Protein AF-A0A1V5LTU5-F1 (afdb_monomer_lite)

Foldseek 3Di:
DDDDDDAAEAEDEQDPVCNVVRLVVVLVCVVVDPHQEYEYEYQDDPRHPFQDFLVRLVSCVVSLVVSCVSCVVVNHHYHYDDPDNQGDACPVNACCVVQPQFAADADPVRDGGRRGTDPPRPSSVVRVVSND

Secondary structure (DSSP, 8-state):
-PPP----EEEEE--GGGHHHHHHHHHHHHHHS--SEEEEESS-GGG--SSPPHHHHHHHHHHHHHHHHHHHHTT-EEEEE---TT-S--TT---TTTSTTPPEEE-TTSPEEEEEE-TT-HHHHHHHHT--

pLDDT: mean 91.54, std 7.03, range [58.72, 98.38]

Structure (mmCIF, N/CA/C/O backbone):
data_AF-A0A1V5LTU5-F1
#
_entry.id   AF-A0A1V5LTU5-F1
#
loop_
_atom_site.group_PDB
_atom_site.id
_atom_site.type_symbol
_atom_site.label_atom_id
_atom_site.label_alt_id
_atom_site.label_comp_id
_atom_site.label_asym_id
_atom_site.label_entity_id
_atom_site.label_seq_id
_atom_site.pdbx_PDB_ins_code
_atom_site.Cartn_x
_atom_site.Cartn_y
_atom_site.Cartn_z
_atom_site.occupancy
_atom_site.B_iso_or_equiv
_atom_site.auth_seq_id
_atom_site.auth_comp_id
_atom_site.auth_asym_id
_atom_site.auth_atom_id
_atom_site.pdbx_PDB_model_num
ATOM 1 N N . MET A 1 1 ? -9.816 -20.407 30.662 1.00 58.72 1 MET A N 1
ATOM 2 C CA . MET A 1 1 ? -9.539 -20.439 29.210 1.00 58.72 1 MET A CA 1
ATOM 3 C C . MET A 1 1 ? -10.485 -19.450 28.555 1.00 58.72 1 MET A C 1
ATOM 5 O O . MET A 1 1 ? -11.669 -19.518 28.849 1.00 58.72 1 MET A O 1
ATOM 9 N N . SER A 1 2 ? -9.971 -18.489 27.785 1.00 75.94 2 SER A N 1
ATOM 10 C CA . SER A 1 2 ? -10.814 -17.536 27.051 1.00 75.94 2 SER A CA 1
ATOM 11 C C . SER A 1 2 ? -11.566 -18.274 25.942 1.00 75.94 2 SER A C 1
ATOM 13 O O . SER A 1 2 ? -10.965 -19.093 25.244 1.00 75.94 2 SER A O 1
ATOM 15 N N . THR A 1 3 ? -12.864 -18.018 25.799 1.00 76.94 3 THR A N 1
ATOM 16 C CA . THR A 1 3 ? -13.670 -18.550 24.695 1.00 76.94 3 THR A CA 1
ATOM 17 C C . THR A 1 3 ? -13.124 -18.001 23.372 1.00 76.94 3 THR A C 1
ATOM 19 O O . THR A 1 3 ? -12.911 -16.789 23.282 1.00 76.94 3 THR A O 1
ATOM 22 N N . PRO A 1 4 ? -12.901 -18.833 22.337 1.00 80.00 4 PRO A N 1
ATOM 23 C CA . PRO A 1 4 ? -12.491 -18.339 21.028 1.00 80.00 4 PRO A CA 1
ATOM 24 C C . PRO A 1 4 ? -13.507 -17.315 20.517 1.00 80.00 4 PRO A C 1
ATOM 26 O O . PRO A 1 4 ? -14.701 -17.611 20.438 1.00 80.00 4 PRO A O 1
ATOM 29 N N . ARG A 1 5 ? -13.041 -16.111 20.181 1.00 92.00 5 ARG A N 1
ATOM 30 C CA . ARG A 1 5 ? -13.861 -15.065 19.565 1.00 92.00 5 ARG A CA 1
ATOM 31 C C . ARG A 1 5 ? -13.348 -14.794 18.158 1.00 92.00 5 ARG A C 1
ATOM 33 O O . ARG A 1 5 ? -12.140 -14.803 17.937 1.00 92.00 5 ARG A O 1
ATOM 40 N N . ALA A 1 6 ? -14.263 -14.552 17.222 1.00 93.75 6 ALA A N 1
ATOM 41 C CA . ALA A 1 6 ? -13.900 -14.050 15.904 1.00 93.75 6 ALA A CA 1
ATOM 42 C C . ALA A 1 6 ? -13.193 -12.688 16.027 1.00 93.75 6 ALA A C 1
ATOM 44 O O . ALA A 1 6 ? -13.543 -11.885 16.897 1.00 93.75 6 ALA A O 1
ATOM 45 N N . HIS A 1 7 ? -12.209 -12.466 15.154 1.00 95.69 7 HIS A N 1
ATOM 46 C CA . HIS A 1 7 ? -11.523 -11.188 14.972 1.00 95.69 7 HIS A CA 1
ATOM 47 C C . HIS A 1 7 ? -12.036 -10.542 13.686 1.00 95.69 7 HIS A C 1
ATOM 49 O O . HIS A 1 7 ? -11.838 -11.082 12.594 1.00 95.69 7 HIS A O 1
ATOM 55 N N . TYR A 1 8 ? -12.748 -9.428 13.812 1.00 96.94 8 TYR A N 1
ATOM 56 C CA . TYR A 1 8 ? -13.404 -8.758 12.694 1.00 96.94 8 TYR A CA 1
ATOM 57 C C . TYR A 1 8 ? -12.492 -7.684 12.097 1.00 96.94 8 TYR A C 1
ATOM 59 O O . TYR A 1 8 ? -12.393 -6.574 12.621 1.00 96.94 8 TYR A O 1
ATOM 67 N N . ALA A 1 9 ? -11.850 -8.015 10.974 1.00 97.69 9 ALA A N 1
ATOM 68 C CA . ALA A 1 9 ? -10.976 -7.106 10.238 1.00 97.69 9 ALA A CA 1
ATOM 69 C C . ALA A 1 9 ? -11.702 -6.440 9.053 1.00 97.69 9 ALA A C 1
ATOM 71 O O . ALA A 1 9 ? -12.163 -7.112 8.124 1.00 97.69 9 ALA A O 1
ATOM 72 N N . LEU A 1 10 ? -11.759 -5.107 9.049 1.00 97.06 10 LEU A N 1
ATOM 73 C CA . LEU A 1 10 ? -12.333 -4.294 7.977 1.00 97.06 10 LEU A CA 1
ATOM 74 C C . LEU A 1 10 ? -11.239 -3.806 7.018 1.00 97.06 10 LEU A C 1
ATOM 76 O O . LEU A 1 10 ? -10.313 -3.108 7.418 1.00 97.06 10 LEU A O 1
ATOM 80 N N . ARG A 1 11 ? -11.367 -4.097 5.719 1.00 94.88 11 ARG A N 1
ATOM 81 C CA . ARG A 1 11 ? -10.485 -3.532 4.681 1.00 94.88 11 ARG A CA 1
ATOM 82 C C . ARG A 1 11 ? -11.102 -2.258 4.111 1.00 94.88 11 ARG A C 1
ATOM 84 O O . ARG A 1 11 ? -12.151 -2.328 3.474 1.00 94.88 11 ARG A O 1
ATOM 91 N N . ARG A 1 12 ? -10.430 -1.113 4.255 1.00 92.88 12 ARG A N 1
ATOM 92 C CA . ARG A 1 12 ? -10.931 0.189 3.772 1.00 92.88 12 ARG A CA 1
ATOM 93 C C . ARG A 1 12 ? -9.857 0.949 3.002 1.00 92.88 12 ARG A C 1
ATOM 95 O O . ARG A 1 12 ? -8.695 0.955 3.384 1.00 92.88 12 ARG A O 1
ATOM 102 N N . THR A 1 13 ? -10.256 1.602 1.918 1.00 90.75 13 THR A N 1
ATOM 103 C CA . THR A 1 13 ? -9.412 2.567 1.202 1.00 90.75 13 THR A CA 1
ATOM 104 C C . THR A 1 13 ? -9.779 3.967 1.677 1.00 90.75 13 THR A C 1
ATOM 106 O O . THR A 1 13 ? -10.964 4.298 1.709 1.00 90.75 13 THR A O 1
ATOM 109 N N . LEU A 1 14 ? -8.784 4.777 2.042 1.00 90.25 14 LEU A N 1
ATOM 110 C CA . LEU A 1 14 ? -8.970 6.206 2.302 1.00 90.25 14 LEU A CA 1
ATOM 111 C C . LEU A 1 14 ? -8.348 6.976 1.146 1.00 90.25 14 LEU A C 1
ATOM 113 O O . LEU A 1 14 ? -7.151 6.864 0.904 1.00 90.25 14 LEU A O 1
ATOM 117 N N . VAL A 1 15 ? -9.167 7.718 0.409 1.00 88.31 15 VAL A N 1
ATOM 118 C CA . VAL A 1 15 ? -8.706 8.526 -0.722 1.00 88.31 15 VAL A CA 1
ATOM 119 C C . VAL A 1 15 ? -8.225 9.887 -0.231 1.00 88.31 15 VAL A C 1
ATOM 121 O O . VAL A 1 15 ? -8.871 10.507 0.611 1.00 88.31 15 VAL A O 1
ATOM 124 N N . SER A 1 16 ? -7.101 10.373 -0.755 1.00 88.75 16 SER A N 1
ATOM 125 C CA . SER A 1 16 ? -6.465 11.600 -0.254 1.00 88.75 16 SER A CA 1
ATOM 126 C C . SER A 1 16 ? -7.307 12.868 -0.461 1.00 88.75 16 SER A C 1
ATOM 128 O O . SER A 1 16 ? -7.318 13.740 0.400 1.00 88.75 16 SER A O 1
ATOM 130 N N . TRP A 1 17 ? -8.063 12.970 -1.559 1.00 90.12 17 TRP A N 1
ATOM 131 C CA . TRP A 1 17 ? -8.856 14.167 -1.898 1.00 90.12 17 TRP A CA 1
ATOM 132 C C . TRP A 1 17 ? -10.156 14.329 -1.094 1.00 90.12 17 TRP A C 1
ATOM 134 O O . TRP A 1 17 ? -10.785 15.382 -1.151 1.00 90.12 17 TRP A O 1
ATOM 144 N N . LYS A 1 18 ? -10.581 13.287 -0.374 1.00 92.62 18 LYS A N 1
ATOM 145 C CA . LYS A 1 18 ? -11.762 13.272 0.512 1.00 92.62 18 LYS A CA 1
ATOM 146 C C . LYS A 1 18 ? -11.414 12.635 1.858 1.00 92.62 18 LYS A C 1
ATOM 148 O O . LYS A 1 18 ? -12.239 11.960 2.468 1.00 92.62 18 LYS A O 1
ATOM 153 N N . PHE A 1 19 ? -10.164 12.796 2.288 1.00 93.94 19 PHE A N 1
ATOM 154 C CA . PHE A 1 19 ? -9.627 12.050 3.417 1.00 93.94 19 PHE A CA 1
ATOM 155 C C . PHE A 1 19 ? -10.430 12.272 4.702 1.00 93.94 19 PHE A C 1
ATOM 157 O O . PHE A 1 19 ? -10.821 11.293 5.329 1.00 93.94 19 PHE A O 1
ATOM 164 N N . ASP A 1 20 ? -10.727 13.526 5.053 1.00 96.44 20 ASP A N 1
ATOM 165 C CA . ASP A 1 20 ? -11.434 13.847 6.299 1.00 96.44 20 ASP A CA 1
ATOM 166 C C . ASP A 1 20 ? -12.849 13.252 6.329 1.00 96.44 20 ASP A C 1
ATOM 168 O O . ASP A 1 20 ? -13.221 12.597 7.300 1.00 96.44 20 ASP A O 1
ATOM 172 N N . GLU A 1 21 ? -13.602 13.388 5.232 1.00 97.06 21 GLU A N 1
ATOM 173 C CA . GLU A 1 21 ? -14.942 12.802 5.073 1.00 97.06 21 GLU A CA 1
ATOM 174 C C . GLU A 1 21 ? -14.890 11.267 5.182 1.00 97.06 21 GLU A C 1
ATOM 176 O O . GLU A 1 21 ? -15.671 10.654 5.913 1.00 97.06 21 GLU A O 1
ATOM 181 N N . ALA A 1 22 ? -13.930 10.638 4.496 1.00 95.12 22 ALA A N 1
ATOM 182 C CA . ALA A 1 22 ? -13.767 9.187 4.496 1.00 95.12 22 ALA A CA 1
ATOM 183 C C . ALA A 1 22 ? -13.303 8.643 5.858 1.00 95.12 22 ALA A C 1
ATOM 185 O O . ALA A 1 22 ? -13.705 7.543 6.248 1.00 95.12 22 ALA A O 1
ATOM 186 N N . LEU A 1 23 ? -12.458 9.390 6.574 1.00 97.31 23 LEU A N 1
ATOM 187 C CA . LEU A 1 23 ? -12.016 9.046 7.919 1.00 97.31 23 LEU A CA 1
ATOM 188 C C . LEU A 1 23 ? -13.173 9.188 8.910 1.00 97.31 23 LEU A C 1
ATOM 190 O O . LEU A 1 23 ? -13.400 8.276 9.698 1.00 97.31 23 LEU A O 1
ATOM 194 N N . GLU A 1 24 ? -13.940 10.277 8.856 1.00 98.06 24 GLU A N 1
ATOM 195 C CA . GLU A 1 24 ? -15.102 10.466 9.727 1.00 98.06 24 GLU A CA 1
ATOM 196 C C . GLU A 1 24 ? -16.139 9.348 9.539 1.00 98.06 24 GLU A C 1
ATOM 198 O O . GLU A 1 24 ? -16.625 8.779 10.522 1.00 98.06 24 GLU A O 1
ATOM 203 N N . GLU A 1 25 ? -16.438 8.986 8.287 1.00 97.62 25 GLU A N 1
ATOM 204 C CA . GLU A 1 25 ? -17.314 7.860 7.947 1.00 97.62 25 GLU A CA 1
ATOM 205 C C . GLU A 1 25 ? -16.798 6.544 8.540 1.00 97.62 25 GLU A C 1
ATOM 207 O O . GLU A 1 25 ? -17.561 5.816 9.178 1.00 97.62 25 GLU A O 1
ATOM 212 N N . LEU A 1 26 ? -15.502 6.259 8.378 1.00 97.56 26 LEU A N 1
ATOM 213 C CA . LEU A 1 26 ? -14.866 5.063 8.928 1.00 97.56 26 LEU A CA 1
ATOM 214 C C . LEU A 1 26 ? -14.966 5.027 10.458 1.00 97.56 26 LEU A C 1
ATOM 216 O O . LEU A 1 26 ? -15.369 4.013 11.022 1.00 97.56 26 LEU A O 1
ATOM 220 N N . LEU A 1 27 ? -14.633 6.124 11.139 1.00 97.94 27 LEU A N 1
ATOM 221 C CA . LEU A 1 27 ? -14.685 6.186 12.600 1.00 97.94 27 LEU A CA 1
ATOM 222 C C . LEU A 1 27 ? -16.123 6.046 13.112 1.00 97.94 27 LEU A C 1
ATOM 224 O O . LEU A 1 27 ? -16.344 5.407 14.138 1.00 97.94 27 LEU A O 1
ATOM 228 N N . ARG A 1 28 ? -17.111 6.612 12.407 1.00 98.19 28 ARG A N 1
ATOM 229 C CA . ARG A 1 28 ? -18.533 6.401 12.717 1.00 98.19 28 ARG A CA 1
ATOM 230 C C . ARG A 1 28 ? -18.910 4.928 12.581 1.00 98.19 28 ARG A C 1
ATOM 232 O O . ARG A 1 28 ? -19.459 4.370 13.525 1.00 98.19 28 ARG A O 1
ATOM 239 N N . PHE A 1 29 ? -18.532 4.286 11.478 1.00 98.12 29 PHE A N 1
ATOM 240 C CA . PHE A 1 29 ? -18.783 2.861 11.270 1.00 98.12 29 PHE A CA 1
ATOM 241 C C . PHE A 1 29 ? -18.156 1.996 12.373 1.00 98.12 29 PHE A C 1
ATOM 243 O O . PHE A 1 29 ? -18.827 1.133 12.930 1.00 98.12 29 PHE A O 1
ATOM 250 N N . CYS A 1 30 ? -16.905 2.265 12.759 1.00 97.69 30 CYS A N 1
ATOM 251 C CA . CYS A 1 30 ? -16.233 1.536 13.839 1.00 97.69 30 CYS A CA 1
ATOM 252 C C . CYS A 1 30 ? -16.872 1.751 15.225 1.00 97.69 30 CYS A C 1
ATOM 254 O O . CYS A 1 30 ? -16.667 0.924 16.106 1.00 97.69 30 CYS A O 1
ATOM 256 N N . ARG A 1 31 ? -17.625 2.840 15.450 1.00 96.06 31 ARG A N 1
ATOM 257 C CA . ARG A 1 31 ? -18.398 3.037 16.695 1.00 96.06 31 ARG A CA 1
ATOM 258 C C . ARG A 1 31 ? -19.695 2.234 16.710 1.00 96.06 31 ARG A C 1
ATOM 260 O O . ARG A 1 31 ? -20.142 1.821 17.775 1.00 96.06 31 ARG A O 1
ATOM 267 N N . GLU A 1 32 ? -20.319 2.074 15.550 1.00 97.06 32 GLU A N 1
ATOM 268 C CA . GLU A 1 32 ? -21.637 1.447 15.404 1.00 97.06 32 GLU A CA 1
ATOM 269 C C . GLU A 1 32 ? -21.546 -0.073 15.198 1.00 97.06 32 GLU A C 1
ATOM 271 O O . GLU A 1 32 ? -22.460 -0.808 15.574 1.00 97.06 32 GLU A O 1
ATOM 276 N N . ALA A 1 33 ? -20.443 -0.552 14.621 1.00 95.25 33 ALA A N 1
ATOM 277 C CA . ALA A 1 33 ? -20.197 -1.957 14.320 1.00 95.25 33 ALA A CA 1
ATOM 278 C C . ALA A 1 33 ? -19.118 -2.568 15.229 1.00 95.25 33 ALA A C 1
ATOM 280 O O . ALA A 1 33 ? -18.268 -1.879 15.784 1.00 95.25 33 ALA A O 1
ATOM 281 N N . THR A 1 34 ? -19.110 -3.899 15.347 1.00 93.44 34 THR A N 1
ATOM 282 C CA . THR A 1 34 ? -17.994 -4.622 15.980 1.00 93.44 34 THR A CA 1
ATOM 283 C C . THR A 1 34 ? -16.849 -4.764 14.976 1.00 93.44 34 THR A C 1
ATOM 285 O O . THR A 1 34 ? -16.907 -5.619 14.094 1.00 93.44 34 THR A O 1
ATOM 288 N N . VAL A 1 35 ? -15.828 -3.914 15.103 1.00 97.75 35 VAL A N 1
ATOM 289 C CA . VAL A 1 35 ? -14.600 -3.943 14.295 1.00 97.75 35 VAL A CA 1
ATOM 290 C C . VAL A 1 35 ? -13.404 -4.005 15.232 1.00 97.75 35 VAL A C 1
ATOM 292 O O . VAL A 1 35 ? -13.248 -3.141 16.089 1.00 97.75 35 VAL A O 1
ATOM 295 N N . ASP A 1 36 ? -12.560 -5.013 15.047 1.00 97.81 36 ASP A N 1
ATOM 296 C CA . ASP A 1 36 ? -11.377 -5.229 15.884 1.00 97.81 36 ASP A CA 1
ATOM 297 C C . ASP A 1 36 ? -10.122 -4.645 15.253 1.00 97.81 36 ASP A C 1
ATOM 299 O O . ASP A 1 36 ? -9.215 -4.204 15.951 1.00 97.81 36 ASP A O 1
ATOM 303 N N . GLU A 1 37 ? -10.081 -4.621 13.924 1.00 98.38 37 GLU A N 1
ATOM 304 C CA . GLU A 1 37 ? -8.945 -4.145 13.154 1.00 98.38 37 GLU A CA 1
ATOM 305 C C . GLU A 1 37 ? -9.415 -3.478 11.869 1.00 98.38 37 GLU A C 1
ATOM 307 O O . GLU A 1 37 ? -10.316 -3.964 11.181 1.00 98.38 37 GLU A O 1
ATOM 312 N N . VAL A 1 38 ? -8.751 -2.392 11.496 1.00 98.12 38 VAL A N 1
ATOM 313 C CA . VAL A 1 38 ? -8.888 -1.789 10.176 1.00 98.12 38 VAL A CA 1
ATOM 314 C C . VAL A 1 38 ? -7.584 -1.951 9.405 1.00 98.12 38 VAL A C 1
ATOM 316 O O . VAL A 1 38 ? -6.528 -1.463 9.805 1.00 98.12 38 VAL A O 1
ATOM 319 N N . ILE A 1 39 ? -7.681 -2.600 8.246 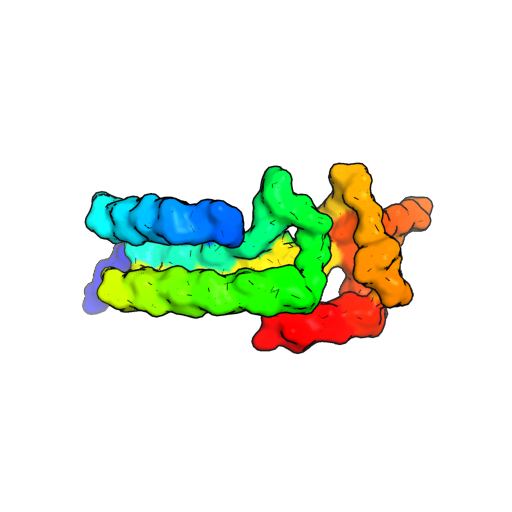1.00 96.81 39 ILE A N 1
ATOM 320 C CA . ILE A 1 39 ? -6.604 -2.738 7.270 1.00 96.81 39 ILE A CA 1
ATOM 321 C C . ILE A 1 39 ? -6.794 -1.644 6.219 1.00 96.81 39 ILE A C 1
ATOM 323 O O . ILE A 1 39 ? -7.629 -1.769 5.310 1.00 96.81 39 ILE A O 1
ATOM 327 N N . LEU A 1 40 ? -6.023 -0.565 6.337 1.00 93.62 40 LEU A N 1
ATOM 328 C CA . LEU A 1 40 ? -6.056 0.516 5.364 1.00 93.62 40 LEU A CA 1
ATOM 329 C C . LEU A 1 40 ? -5.315 0.147 4.093 1.00 93.62 40 LEU A C 1
ATOM 331 O O . LEU A 1 40 ? -4.239 -0.445 4.125 1.00 93.62 40 LEU A O 1
ATOM 335 N N . LYS A 1 41 ? -5.892 0.539 2.963 1.00 88.88 41 LYS A N 1
ATOM 336 C CA . LYS A 1 41 ? -5.292 0.377 1.646 1.00 88.88 41 LYS A CA 1
ATOM 337 C C . LYS A 1 41 ? -5.033 1.744 1.017 1.00 88.88 41 LYS A C 1
ATOM 339 O O . LYS A 1 41 ? -5.892 2.624 1.090 1.00 88.88 41 LYS A O 1
ATOM 344 N N . CYS A 1 42 ? -3.888 1.892 0.361 1.00 82.06 42 CYS A N 1
ATOM 345 C CA . CYS A 1 42 ? -3.544 3.084 -0.417 1.00 82.06 42 CYS A CA 1
ATOM 346 C C . CYS A 1 42 ? -3.766 2.816 -1.906 1.00 82.06 42 CYS A C 1
ATOM 348 O O . CYS A 1 42 ? -3.413 1.740 -2.375 1.00 82.06 42 CYS A O 1
ATOM 350 N N . ASP A 1 43 ? -4.304 3.794 -2.639 1.00 79.50 43 ASP A N 1
ATOM 351 C CA . ASP A 1 43 ? -4.307 3.807 -4.113 1.00 79.50 43 ASP A CA 1
ATOM 352 C C . ASP A 1 43 ? -4.842 2.515 -4.781 1.00 79.50 43 ASP A C 1
ATOM 354 O O . ASP A 1 43 ? -4.196 1.909 -5.639 1.00 79.50 43 ASP A O 1
ATOM 358 N N . THR A 1 44 ? -6.020 2.035 -4.358 1.00 80.19 44 THR A N 1
ATOM 359 C CA . THR A 1 44 ? -6.545 0.720 -4.782 1.00 80.19 44 THR A CA 1
ATOM 360 C C . THR A 1 44 ? -7.644 0.769 -5.831 1.00 80.19 44 THR A C 1
ATOM 362 O O . THR A 1 44 ? -8.417 1.721 -5.881 1.00 80.19 44 THR A O 1
ATOM 365 N N . GLU A 1 45 ? -7.796 -0.348 -6.548 1.00 75.44 45 GLU A N 1
ATOM 366 C CA . GLU A 1 45 ? -8.915 -0.646 -7.455 1.00 75.44 45 GLU A CA 1
ATOM 367 C C . GLU A 1 45 ? -9.105 0.410 -8.555 1.00 75.44 45 GLU A C 1
ATOM 369 O O . GLU A 1 45 ? -8.163 0.680 -9.307 1.00 75.44 45 GLU A O 1
ATOM 374 N N . GLU A 1 46 ? -10.301 0.991 -8.671 1.00 74.94 46 GLU A N 1
ATOM 375 C CA . GLU A 1 46 ? -10.663 2.002 -9.669 1.00 74.94 46 GLU A CA 1
ATOM 376 C C . GLU A 1 46 ? -9.843 3.289 -9.521 1.00 74.94 46 GLU A C 1
ATOM 378 O O . GLU A 1 46 ? -9.696 4.038 -10.483 1.00 74.94 46 GLU A O 1
ATOM 383 N N . PHE A 1 47 ? -9.267 3.519 -8.339 1.00 76.38 47 PHE A N 1
ATOM 384 C CA . PHE A 1 47 ? -8.423 4.674 -8.044 1.00 76.38 47 PHE A CA 1
ATOM 385 C C . PHE A 1 47 ? -6.931 4.389 -8.212 1.00 76.38 47 PHE A C 1
ATOM 387 O O . PHE A 1 47 ? -6.121 5.283 -7.997 1.00 76.38 47 PHE A O 1
ATOM 394 N N . SER A 1 48 ? -6.552 3.155 -8.562 1.00 80.56 48 SER A N 1
ATOM 395 C CA . SER A 1 48 ? -5.146 2.773 -8.633 1.00 80.56 48 SER A CA 1
ATOM 396 C C . SER A 1 48 ? -4.458 3.329 -9.873 1.00 80.56 48 SER A C 1
ATOM 398 O O . SER A 1 48 ? -4.854 3.046 -11.015 1.00 80.56 48 SER A O 1
ATOM 400 N N . HIS A 1 49 ? -3.343 4.013 -9.639 1.00 79.69 49 HIS A N 1
ATOM 401 C CA . HIS A 1 49 ? -2.450 4.524 -10.673 1.00 79.69 49 HIS A CA 1
ATOM 402 C C . HIS A 1 49 ? -1.408 3.481 -11.117 1.00 79.69 49 HIS A C 1
ATOM 404 O O . HIS A 1 49 ? -0.630 3.728 -12.036 1.00 79.69 49 HIS A O 1
ATOM 410 N N . GLY A 1 50 ? -1.428 2.282 -10.525 1.00 84.62 50 GLY A N 1
ATOM 411 C CA . GLY A 1 50 ? -0.456 1.219 -10.765 1.00 84.62 50 GLY A CA 1
ATOM 412 C C . GLY A 1 50 ? 0.520 1.088 -9.599 1.00 84.62 50 GLY A C 1
ATOM 413 O O . GLY A 1 50 ? 0.108 1.100 -8.443 1.00 84.62 50 GLY A O 1
ATOM 414 N N . ILE A 1 51 ? 1.809 0.919 -9.900 1.00 89.06 51 ILE A N 1
ATOM 415 C CA . ILE A 1 51 ? 2.855 0.903 -8.870 1.00 89.06 51 ILE A CA 1
ATOM 416 C C . ILE A 1 51 ? 3.020 2.338 -8.345 1.00 89.06 51 ILE A C 1
ATOM 418 O O . ILE A 1 51 ? 3.344 3.220 -9.145 1.00 89.06 51 ILE A O 1
ATOM 422 N N . PRO A 1 52 ? 2.807 2.601 -7.043 1.00 87.06 52 PRO A N 1
ATOM 423 C CA . PRO A 1 52 ? 2.901 3.953 -6.510 1.00 87.06 52 PRO A CA 1
ATOM 424 C C . PRO A 1 52 ? 4.360 4.427 -6.481 1.00 87.06 52 PRO A C 1
ATOM 426 O O . PRO A 1 52 ? 5.267 3.657 -6.157 1.00 87.06 52 PRO A O 1
ATOM 429 N N . THR A 1 53 ? 4.597 5.703 -6.802 1.00 88.75 53 THR A N 1
ATOM 430 C CA . THR A 1 53 ? 5.926 6.315 -6.648 1.00 88.75 53 THR A CA 1
ATOM 431 C C . THR A 1 53 ? 6.231 6.598 -5.176 1.00 88.75 53 THR A C 1
ATOM 433 O O . THR A 1 53 ? 5.323 6.701 -4.346 1.00 88.75 53 THR A O 1
ATOM 436 N N . ILE A 1 54 ? 7.511 6.778 -4.839 1.00 89.06 54 ILE A N 1
ATOM 437 C CA . ILE A 1 54 ? 7.930 7.161 -3.481 1.00 89.06 54 ILE A CA 1
ATOM 438 C C . ILE A 1 54 ? 7.276 8.486 -3.068 1.00 89.06 54 ILE A C 1
ATOM 440 O O . ILE A 1 54 ? 6.809 8.618 -1.938 1.00 89.06 54 ILE A O 1
ATOM 444 N N . GLU A 1 55 ? 7.208 9.461 -3.974 1.00 89.25 55 GLU A N 1
ATOM 445 C CA . GLU A 1 55 ? 6.568 10.756 -3.731 1.00 89.25 55 GLU A CA 1
ATOM 446 C C . GLU A 1 55 ? 5.080 10.590 -3.409 1.00 89.25 55 GLU A C 1
ATOM 448 O O . GLU A 1 55 ? 4.584 11.203 -2.462 1.00 89.25 55 GLU A O 1
ATOM 453 N N . TRP A 1 56 ? 4.382 9.719 -4.145 1.00 87.31 56 TRP A N 1
ATOM 454 C CA . TRP A 1 56 ? 2.970 9.429 -3.908 1.00 87.31 56 TRP A CA 1
ATOM 455 C C . TRP A 1 56 ? 2.748 8.809 -2.527 1.00 87.31 56 TRP A C 1
ATOM 457 O O . TRP A 1 56 ? 1.906 9.281 -1.762 1.00 87.31 56 TRP A O 1
ATOM 467 N N . VAL A 1 57 ? 3.551 7.805 -2.160 1.00 87.19 57 VAL A N 1
ATOM 468 C CA . VAL A 1 57 ? 3.455 7.166 -0.837 1.00 87.19 57 VAL A CA 1
ATOM 469 C C . VAL A 1 57 ? 3.781 8.151 0.289 1.00 87.19 57 VAL A C 1
ATOM 471 O O . VAL A 1 57 ? 3.074 8.178 1.297 1.00 87.19 57 VAL A O 1
ATOM 474 N N . ARG A 1 58 ? 4.788 9.017 0.113 1.00 88.75 58 ARG A N 1
ATOM 475 C CA . ARG A 1 58 ? 5.111 10.081 1.081 1.00 88.75 58 ARG A CA 1
ATOM 476 C C . ARG A 1 58 ? 3.949 11.051 1.285 1.00 88.75 58 ARG A C 1
ATOM 478 O O . ARG A 1 58 ? 3.717 11.466 2.415 1.00 88.75 58 ARG A O 1
ATOM 485 N N . GLY A 1 59 ? 3.194 11.370 0.233 1.00 88.50 59 GLY A N 1
ATOM 486 C CA . GLY A 1 59 ? 1.978 12.184 0.342 1.00 88.50 59 GLY A CA 1
ATOM 487 C C . GLY A 1 59 ? 0.868 11.514 1.162 1.00 88.50 59 GLY A C 1
ATOM 488 O O . GLY A 1 59 ? 0.143 12.190 1.886 1.00 88.50 59 GLY A O 1
ATOM 489 N N . TYR A 1 60 ? 0.766 10.184 1.105 1.00 89.25 60 TYR A N 1
ATOM 490 C CA . TYR A 1 60 ? -0.189 9.411 1.907 1.00 89.25 60 TYR A CA 1
ATOM 491 C C . TYR A 1 60 ? 0.233 9.246 3.371 1.00 89.25 60 TYR A C 1
ATOM 493 O O . TYR A 1 60 ? -0.623 9.088 4.239 1.00 89.25 60 TYR A O 1
ATOM 501 N N . GLN A 1 61 ? 1.533 9.267 3.672 1.00 90.31 61 GLN A N 1
ATOM 502 C CA . GLN A 1 61 ? 2.051 8.908 4.994 1.00 90.31 61 GLN A CA 1
ATOM 503 C C . GLN A 1 61 ? 1.433 9.709 6.163 1.00 90.31 61 GLN A C 1
ATOM 505 O O . GLN A 1 61 ? 1.028 9.067 7.136 1.00 90.31 61 GLN A O 1
ATOM 510 N N . PRO A 1 62 ? 1.288 11.051 6.108 1.00 94.06 62 PRO A N 1
ATOM 511 C CA . PRO A 1 62 ? 0.654 11.806 7.192 1.00 94.06 62 PRO A CA 1
ATOM 512 C C . PRO A 1 62 ? -0.805 11.395 7.425 1.00 94.06 62 PRO A C 1
ATOM 514 O O . PRO A 1 62 ? -1.237 11.264 8.568 1.00 94.06 62 PRO A O 1
ATOM 517 N N . LEU A 1 63 ? -1.537 11.116 6.342 1.00 94.25 63 LEU A N 1
ATOM 518 C CA . LEU A 1 63 ? -2.935 10.687 6.379 1.00 94.25 63 LEU A CA 1
ATOM 519 C C . LEU A 1 63 ? -3.076 9.306 7.037 1.00 94.25 63 LEU A C 1
ATOM 521 O O . LEU A 1 63 ? -3.943 9.082 7.880 1.00 94.25 63 LEU A O 1
ATOM 525 N N . LEU A 1 64 ? -2.175 8.379 6.705 1.00 93.25 64 LEU A N 1
ATOM 526 C CA . LEU A 1 64 ? -2.133 7.050 7.320 1.00 93.25 64 LEU A CA 1
ATOM 527 C C . LEU A 1 64 ? -1.819 7.119 8.818 1.00 93.25 64 LEU A C 1
ATOM 529 O O . LEU A 1 64 ? -2.421 6.389 9.605 1.00 93.25 64 LEU A O 1
ATOM 533 N N . VAL A 1 65 ? -0.909 8.011 9.224 1.00 95.75 65 VAL A N 1
ATOM 534 C CA . VAL A 1 65 ? -0.592 8.252 10.640 1.00 95.75 65 VAL A CA 1
ATOM 535 C C . VAL A 1 65 ? -1.802 8.823 11.379 1.00 95.75 65 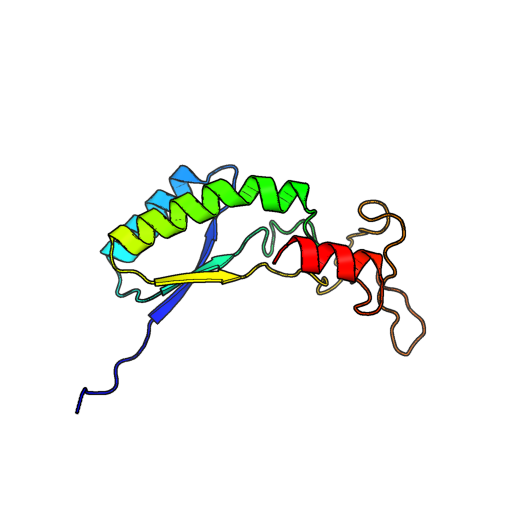VAL A C 1
ATOM 537 O O . VAL A 1 65 ? -2.155 8.309 12.438 1.00 95.75 65 VAL A O 1
ATOM 540 N N . GLN A 1 66 ? -2.485 9.813 10.800 1.00 97.25 66 GLN A N 1
ATOM 541 C CA . GLN A 1 66 ? -3.701 10.389 11.380 1.00 97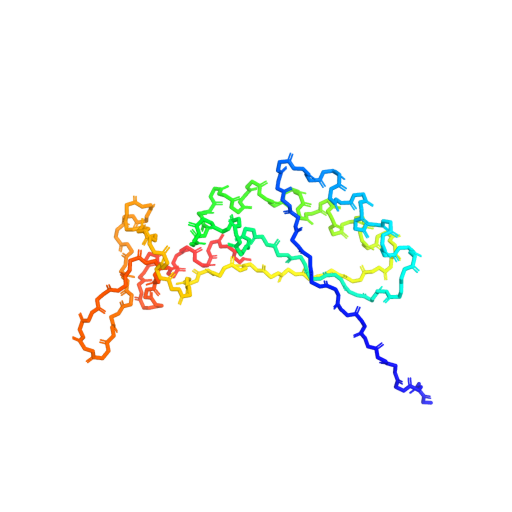.25 66 GLN A CA 1
ATOM 542 C C . GLN A 1 66 ? -4.800 9.333 11.561 1.00 97.25 66 GLN A C 1
ATOM 544 O O . GLN A 1 66 ? -5.414 9.251 12.625 1.00 97.25 66 GLN A O 1
ATOM 549 N N . ALA A 1 67 ? -5.024 8.485 10.554 1.00 97.06 67 ALA A N 1
ATOM 550 C CA . ALA A 1 67 ? -6.016 7.419 10.640 1.00 97.06 67 ALA A CA 1
ATOM 551 C C . ALA A 1 67 ? -5.641 6.354 11.685 1.00 97.06 67 ALA A C 1
ATOM 553 O O . ALA A 1 67 ? -6.501 5.931 12.458 1.00 97.06 67 ALA A O 1
ATOM 554 N N . ARG A 1 68 ? -4.360 5.959 11.759 1.00 97.38 68 ARG A N 1
ATOM 555 C CA . ARG A 1 68 ? -3.841 5.048 12.794 1.00 97.38 68 ARG A CA 1
ATOM 556 C C . ARG A 1 68 ? -4.139 5.578 14.192 1.00 97.38 68 ARG A C 1
ATOM 558 O O . ARG A 1 68 ? -4.627 4.828 15.033 1.00 97.38 68 ARG A O 1
ATOM 565 N N . ASP A 1 69 ? -3.827 6.845 14.444 1.00 98.38 69 ASP A N 1
ATOM 566 C CA . ASP A 1 69 ? -3.977 7.437 15.774 1.00 98.38 69 ASP A CA 1
ATOM 567 C C . ASP A 1 69 ? -5.453 7.557 16.169 1.00 98.38 69 ASP A C 1
ATOM 569 O O . ASP A 1 69 ? -5.815 7.220 17.297 1.00 98.38 69 ASP A O 1
ATOM 573 N N . ALA A 1 70 ? -6.324 7.922 15.223 1.00 98.19 70 ALA A N 1
ATOM 574 C CA . ALA A 1 70 ? -7.766 7.968 15.447 1.00 98.19 70 ALA A CA 1
ATOM 575 C C . ALA A 1 70 ? -8.369 6.582 15.754 1.00 98.19 70 ALA A C 1
ATOM 577 O O . ALA A 1 70 ? -9.156 6.449 16.691 1.00 98.19 70 ALA A O 1
ATOM 578 N N . LEU A 1 71 ? -7.973 5.542 15.010 1.00 98.19 71 LEU A N 1
ATOM 579 C CA . LEU A 1 71 ? -8.440 4.165 15.226 1.00 98.19 71 LEU A CA 1
ATOM 580 C C . LEU A 1 71 ? -7.962 3.603 16.569 1.00 98.19 71 LEU A C 1
ATOM 582 O O . LEU A 1 71 ? -8.762 3.072 17.341 1.00 98.19 71 LEU A O 1
ATOM 586 N N . ARG A 1 72 ? -6.682 3.804 16.900 1.00 97.62 72 ARG A N 1
ATOM 587 C CA . ARG A 1 72 ? -6.121 3.395 18.196 1.00 97.62 72 ARG A CA 1
ATOM 588 C C . ARG A 1 72 ? -6.790 4.105 19.365 1.00 97.62 72 ARG A C 1
ATOM 590 O O . ARG A 1 72 ? -7.024 3.477 20.392 1.00 97.62 72 ARG A O 1
ATOM 597 N N . GLY A 1 73 ? -7.150 5.380 19.201 1.00 97.62 73 GLY A N 1
ATOM 598 C CA . GLY A 1 73 ? -7.928 6.129 20.190 1.00 97.62 73 GLY A CA 1
ATOM 599 C C . GLY A 1 73 ? -9.297 5.507 20.503 1.00 97.62 73 GLY A C 1
ATOM 600 O O . GLY A 1 73 ? -9.833 5.737 21.583 1.00 97.62 73 GLY A O 1
ATOM 601 N N . MET A 1 74 ? -9.839 4.685 19.599 1.00 96.75 74 MET A N 1
ATOM 602 C CA . MET A 1 74 ? -11.081 3.926 19.788 1.00 96.75 74 MET A CA 1
ATOM 603 C C . MET A 1 74 ? -10.856 2.480 20.262 1.00 96.75 74 MET A C 1
ATOM 605 O O . MET A 1 74 ? -11.825 1.750 20.449 1.00 96.75 74 MET A O 1
ATOM 609 N N . GLY A 1 75 ? -9.602 2.051 20.441 1.00 97.25 75 GLY A N 1
ATOM 610 C CA . GLY A 1 75 ? -9.265 0.657 20.741 1.00 97.25 75 GLY A CA 1
ATOM 611 C C . GLY A 1 75 ? -9.376 -0.288 19.540 1.00 97.25 75 GLY A C 1
ATOM 612 O O . GLY A 1 75 ? -9.488 -1.493 19.739 1.00 97.25 75 GLY A O 1
ATOM 613 N N . VAL A 1 76 ? -9.357 0.244 18.312 1.00 98.25 76 VAL A N 1
ATOM 614 C CA . VAL A 1 76 ? -9.365 -0.541 17.068 1.00 98.25 76 VAL A CA 1
ATOM 615 C C . VAL A 1 76 ? -7.933 -0.697 16.560 1.00 98.25 76 VAL A C 1
ATOM 617 O O . VAL A 1 76 ? -7.201 0.290 16.431 1.00 98.25 76 VAL A O 1
ATOM 620 N N . GLU A 1 77 ? -7.528 -1.929 16.253 1.00 98.19 77 GLU A N 1
ATOM 621 C CA . GLU A 1 77 ? -6.204 -2.219 15.707 1.00 98.19 77 GLU A CA 1
ATOM 622 C C . GLU A 1 77 ? -6.036 -1.657 14.292 1.00 98.19 77 GLU A C 1
ATOM 624 O O . GLU A 1 77 ? -6.991 -1.470 13.533 1.00 98.19 77 GLU A O 1
ATOM 629 N N . TYR A 1 78 ? -4.788 -1.383 13.928 1.00 97.50 78 TYR A N 1
ATOM 630 C CA . TYR A 1 78 ? -4.439 -0.771 12.652 1.00 97.50 78 TYR A CA 1
ATOM 631 C C . TYR A 1 78 ? -3.439 -1.631 11.888 1.00 97.50 78 TYR A C 1
ATOM 633 O O . TYR A 1 78 ? -2.357 -1.930 12.397 1.00 97.50 78 TYR A O 1
ATOM 641 N N . SER A 1 79 ? -3.756 -1.893 10.623 1.00 96.44 79 SER A N 1
ATOM 642 C CA . SER A 1 79 ? -2.872 -2.537 9.657 1.00 96.44 79 SER A CA 1
ATOM 643 C C . SER A 1 79 ? -2.818 -1.751 8.355 1.00 96.44 79 SER A C 1
ATOM 645 O O . SER A 1 79 ? -3.753 -1.038 7.987 1.00 96.44 79 SER A O 1
ATOM 647 N N . LEU A 1 80 ? -1.720 -1.915 7.619 1.00 91.75 80 LEU A N 1
ATOM 648 C CA . LEU A 1 80 ? -1.517 -1.291 6.316 1.00 91.75 80 LEU A CA 1
ATOM 649 C C . LEU A 1 80 ? -1.374 -2.351 5.224 1.00 91.75 80 LEU A C 1
ATOM 651 O O . LEU A 1 80 ? -0.625 -3.316 5.354 1.00 91.75 80 LEU A O 1
ATOM 655 N N . ASN A 1 81 ? -2.050 -2.123 4.105 1.00 89.50 81 ASN A N 1
ATOM 656 C CA . ASN A 1 81 ? -1.925 -2.884 2.876 1.00 89.50 81 ASN A CA 1
ATOM 657 C C . ASN A 1 81 ? -1.422 -1.954 1.750 1.00 89.50 81 ASN A C 1
ATOM 659 O O . ASN A 1 81 ? -2.218 -1.212 1.171 1.00 89.50 81 ASN A O 1
ATOM 663 N N . PRO A 1 82 ? -0.119 -1.989 1.410 1.00 78.19 82 PRO A N 1
ATOM 664 C CA . PRO A 1 82 ? 0.509 -1.089 0.431 1.00 78.19 82 PRO A CA 1
ATOM 665 C C . PRO A 1 82 ? 0.243 -1.502 -1.035 1.00 78.19 82 PRO A C 1
ATOM 667 O O . PRO A 1 82 ? 1.135 -1.485 -1.873 1.00 78.19 82 PRO A O 1
ATOM 670 N N . TRP A 1 83 ? -0.975 -1.953 -1.330 1.00 76.69 83 TRP A N 1
ATOM 671 C CA . TRP A 1 83 ? -1.477 -2.413 -2.634 1.00 76.69 83 TRP A CA 1
ATOM 672 C C . TRP A 1 83 ? -0.916 -1.665 -3.870 1.00 76.69 83 TRP A C 1
ATOM 674 O O . TRP A 1 83 ? -0.854 -0.445 -3.856 1.00 76.69 83 TRP A O 1
ATOM 684 N N . VAL A 1 84 ? -0.590 -2.288 -5.015 1.00 80.62 84 VAL A N 1
ATOM 685 C CA . VAL A 1 84 ? 0.196 -3.526 -5.206 1.00 80.62 84 VAL A CA 1
ATOM 686 C C . VAL A 1 84 ? 1.571 -3.089 -5.727 1.00 80.62 84 VAL A C 1
ATOM 688 O O . VAL A 1 84 ? 1.706 -2.694 -6.883 1.00 80.62 84 VAL A O 1
ATOM 691 N N . THR A 1 85 ? 2.611 -3.198 -4.904 1.00 83.69 85 THR A N 1
ATOM 692 C CA . THR A 1 85 ? 3.950 -2.636 -5.179 1.00 83.69 85 THR A CA 1
ATOM 693 C C . THR A 1 85 ? 4.730 -3.285 -6.331 1.00 83.69 85 THR A C 1
ATOM 695 O O . THR A 1 85 ? 5.752 -2.756 -6.763 1.00 83.69 85 THR A O 1
ATOM 698 N N . GLN A 1 86 ? 4.272 -4.425 -6.848 1.00 90.81 86 GLN A N 1
ATOM 699 C CA . GLN A 1 86 ? 4.844 -5.105 -8.019 1.00 90.81 86 GLN A CA 1
ATOM 700 C C . GLN A 1 86 ? 3.962 -4.972 -9.272 1.00 90.81 86 GLN A C 1
ATOM 702 O O . GLN A 1 86 ? 4.410 -5.293 -10.371 1.00 90.81 86 GLN A O 1
ATOM 707 N N . GLY A 1 87 ? 2.728 -4.483 -9.124 1.00 88.81 87 GLY A N 1
ATOM 708 C CA . GLY A 1 87 ? 1.708 -4.510 -10.169 1.00 88.81 87 GLY A CA 1
ATOM 709 C C . GLY A 1 87 ? 1.050 -5.887 -10.339 1.00 88.81 87 GLY A C 1
ATOM 710 O O . GLY A 1 87 ? 1.648 -6.927 -10.068 1.00 88.81 87 GLY A O 1
ATOM 711 N N . HIS A 1 88 ? -0.211 -5.891 -10.780 1.00 86.38 88 HIS A N 1
ATOM 712 C CA . HIS A 1 88 ? -1.015 -7.111 -10.961 1.00 86.38 88 HIS A CA 1
ATOM 713 C C . HIS A 1 88 ? -1.251 -7.460 -12.437 1.00 86.38 88 HIS A C 1
ATOM 715 O O . HIS A 1 88 ? -1.269 -8.629 -12.800 1.00 86.38 88 HIS A O 1
ATOM 721 N N . ILE A 1 89 ? -1.515 -6.456 -13.275 1.00 87.50 89 ILE A N 1
ATOM 722 C CA . ILE A 1 89 ? -1.825 -6.588 -14.705 1.00 87.50 89 ILE A CA 1
ATOM 723 C C . ILE A 1 89 ? -1.771 -5.197 -15.348 1.00 87.50 89 ILE A C 1
ATOM 725 O O . ILE A 1 89 ? -2.058 -4.203 -14.675 1.00 87.50 89 ILE A O 1
ATOM 729 N N . ASP A 1 90 ? -1.485 -5.128 -16.647 1.00 90.44 90 ASP A N 1
ATOM 730 C CA . ASP A 1 90 ? -1.436 -3.871 -17.399 1.00 90.44 90 ASP A CA 1
ATOM 731 C C . ASP A 1 90 ? -2.756 -3.091 -17.342 1.00 90.44 90 ASP A C 1
ATOM 733 O O . ASP A 1 90 ? -2.761 -1.926 -16.958 1.00 90.44 90 ASP A O 1
ATOM 737 N N . ARG A 1 91 ? -3.899 -3.711 -17.687 1.00 87.00 91 ARG A N 1
ATOM 738 C CA . ARG A 1 91 ? -5.218 -3.029 -17.769 1.00 87.00 91 ARG A CA 1
ATOM 739 C C . ARG A 1 91 ? -5.148 -1.695 -18.548 1.00 87.00 91 ARG A C 1
ATOM 741 O O . ARG A 1 91 ? -5.775 -0.711 -18.173 1.00 87.00 91 ARG A O 1
ATOM 748 N N . GLY A 1 92 ? -4.354 -1.660 -19.622 1.00 88.25 92 GLY A N 1
ATOM 749 C CA . GLY A 1 92 ? -4.136 -0.462 -20.445 1.00 88.25 92 GLY A CA 1
ATOM 750 C C . GLY A 1 92 ? -3.126 0.548 -19.883 1.00 88.25 92 GLY A C 1
ATOM 751 O O . GLY A 1 92 ? -2.858 1.548 -20.542 1.00 88.25 92 GLY A O 1
ATOM 752 N N . ARG A 1 93 ? -2.543 0.299 -18.703 1.00 88.69 93 ARG A N 1
ATOM 753 C CA . ARG A 1 93 ? -1.489 1.132 -18.110 1.00 88.69 93 ARG A CA 1
ATOM 754 C C . ARG A 1 93 ? -0.128 0.835 -18.736 1.00 88.69 93 ARG A C 1
ATOM 756 O O . ARG A 1 93 ? 0.161 -0.297 -19.120 1.00 88.69 93 ARG A O 1
ATOM 763 N N . ASP A 1 94 ? 0.722 1.855 -18.757 1.00 91.69 94 ASP A N 1
ATOM 764 C CA . ASP A 1 94 ? 2.134 1.747 -19.114 1.00 91.69 94 ASP A CA 1
ATOM 765 C C . ASP A 1 94 ? 2.967 2.599 -18.151 1.00 91.69 94 ASP A C 1
ATOM 767 O O . ASP A 1 94 ? 2.922 3.828 -18.194 1.00 91.69 94 ASP A O 1
ATOM 771 N N . ILE A 1 95 ? 3.696 1.941 -17.247 1.00 90.62 95 ILE A N 1
ATOM 772 C CA . ILE A 1 95 ? 4.475 2.607 -16.192 1.00 90.62 95 ILE A CA 1
ATOM 773 C C . ILE A 1 95 ? 5.945 2.789 -16.576 1.00 90.62 95 ILE A C 1
ATOM 775 O O . ILE A 1 95 ? 6.725 3.321 -15.787 1.00 90.62 95 ILE A O 1
ATOM 779 N N . ARG A 1 96 ? 6.355 2.358 -17.776 1.00 91.00 96 ARG A N 1
ATOM 780 C CA . ARG A 1 96 ? 7.771 2.359 -18.187 1.00 91.00 96 ARG A CA 1
ATOM 781 C C . ARG A 1 96 ? 8.359 3.769 -18.241 1.00 91.00 96 ARG A C 1
ATOM 783 O O . ARG A 1 96 ? 9.534 3.954 -17.942 1.00 91.00 96 ARG A O 1
ATOM 790 N N . ASN A 1 97 ? 7.524 4.765 -18.538 1.00 91.62 97 ASN A N 1
ATOM 791 C CA . ASN A 1 97 ? 7.908 6.178 -18.510 1.00 91.62 97 ASN A CA 1
ATOM 792 C C . ASN A 1 97 ? 7.908 6.777 -17.094 1.00 91.62 97 ASN A C 1
ATOM 794 O O . ASN A 1 97 ? 8.576 7.778 -16.861 1.00 91.62 97 ASN A O 1
ATOM 798 N N . VAL A 1 98 ? 7.169 6.176 -16.155 1.00 91.56 98 VAL A N 1
ATOM 799 C CA . VAL A 1 98 ? 7.109 6.615 -14.749 1.00 91.56 98 VAL A CA 1
ATOM 800 C C . VAL A 1 98 ? 8.350 6.150 -13.989 1.00 91.56 98 VAL A C 1
ATOM 802 O O . VAL A 1 98 ? 8.874 6.880 -13.153 1.00 91.56 98 VAL A O 1
ATOM 805 N N . PHE A 1 99 ? 8.858 4.958 -14.316 1.00 92.56 99 PHE A N 1
ATOM 806 C CA . PHE A 1 99 ? 10.035 4.373 -13.677 1.00 92.56 99 PHE A CA 1
ATOM 807 C C . PHE A 1 99 ? 11.141 4.055 -14.697 1.00 92.56 99 PHE A C 1
ATOM 809 O O . PHE A 1 99 ? 11.316 2.890 -15.075 1.00 92.56 99 PHE A O 1
ATOM 816 N N . PRO A 1 100 ? 11.926 5.058 -15.133 1.00 91.94 100 PRO A N 1
ATOM 817 C CA . PRO A 1 100 ? 13.034 4.841 -16.058 1.00 91.94 100 PRO A CA 1
ATOM 818 C C . PRO A 1 100 ? 14.002 3.756 -15.565 1.00 91.94 100 PRO A C 1
ATOM 820 O O . PRO A 1 100 ? 14.449 3.763 -14.418 1.00 91.94 100 PRO A O 1
ATOM 823 N N . GLY A 1 101 ? 14.323 2.799 -16.440 1.00 94.44 101 GLY A N 1
ATOM 824 C CA . GLY A 1 101 ? 15.220 1.679 -16.128 1.00 94.44 101 GLY A CA 1
ATOM 825 C C . GLY A 1 101 ? 14.582 0.535 -15.327 1.00 94.44 101 GLY A C 1
ATOM 826 O O . GLY A 1 101 ? 15.247 -0.475 -15.075 1.00 94.44 101 GLY A O 1
ATOM 827 N N . MET A 1 102 ? 13.305 0.641 -14.945 1.00 95.81 102 MET A N 1
ATOM 828 C CA . MET A 1 102 ? 12.576 -0.484 -14.367 1.00 95.81 102 MET A CA 1
ATOM 829 C C . MET A 1 102 ? 12.293 -1.532 -15.447 1.00 95.81 102 MET A C 1
ATOM 831 O O . MET A 1 102 ? 11.673 -1.243 -16.466 1.00 95.81 102 MET A O 1
ATOM 835 N N . ARG A 1 103 ? 12.744 -2.767 -15.211 1.00 96.88 103 ARG A N 1
ATOM 836 C CA . ARG A 1 103 ? 12.447 -3.914 -16.079 1.00 96.88 103 ARG A CA 1
ATOM 837 C C . ARG A 1 103 ? 11.083 -4.486 -15.721 1.00 96.88 103 ARG A C 1
ATOM 839 O O . ARG A 1 103 ? 10.777 -4.612 -14.530 1.00 96.88 103 ARG A O 1
ATOM 846 N N . MET A 1 104 ? 10.317 -4.879 -16.730 1.00 96.38 104 MET A N 1
ATOM 847 C CA . MET A 1 104 ? 8.999 -5.478 -16.554 1.00 96.38 104 MET A CA 1
ATOM 848 C C . MET A 1 104 ? 9.078 -7.008 -16.561 1.00 96.38 104 MET A C 1
ATOM 850 O O . MET A 1 104 ? 10.116 -7.600 -16.874 1.00 96.38 104 MET A O 1
ATOM 854 N N . GLN A 1 105 ? 8.005 -7.667 -16.132 1.00 96.69 105 GLN A N 1
ATOM 855 C CA . GLN A 1 105 ? 7.902 -9.122 -16.214 1.00 96.69 105 GLN A CA 1
ATOM 856 C C . GLN A 1 105 ? 7.671 -9.563 -17.654 1.00 96.69 105 GLN A C 1
ATOM 858 O O . GLN A 1 105 ? 6.959 -8.894 -18.404 1.00 96.69 105 GLN A O 1
ATOM 863 N N 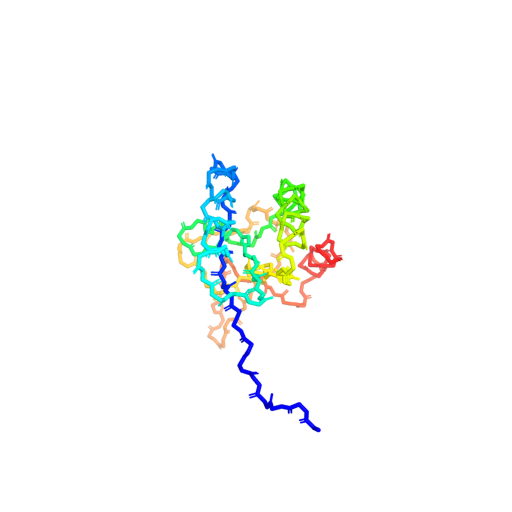. VAL A 1 106 ? 8.247 -10.713 -17.997 1.00 95.94 106 VAL A N 1
ATOM 864 C CA . VAL A 1 106 ? 8.102 -11.363 -19.298 1.00 95.94 106 VAL A CA 1
ATOM 865 C C . VAL A 1 106 ? 7.419 -12.711 -19.090 1.00 95.94 106 VAL A C 1
ATOM 867 O O . VAL A 1 106 ? 7.827 -13.479 -18.215 1.00 95.94 106 VAL A O 1
ATOM 870 N N . GLY A 1 107 ? 6.363 -12.968 -19.858 1.00 93.81 107 GLY A N 1
ATOM 871 C CA . GLY A 1 107 ? 5.614 -14.220 -19.843 1.00 93.81 107 GLY A CA 1
ATOM 872 C C . GLY A 1 107 ? 6.371 -15.379 -20.493 1.00 93.81 107 GLY A C 1
ATOM 873 O O . GLY A 1 107 ? 7.419 -15.206 -21.117 1.00 93.81 107 GLY A O 1
ATOM 874 N N . HIS A 1 108 ? 5.820 -16.589 -20.375 1.00 94.81 108 HIS A N 1
ATOM 875 C CA . HIS A 1 108 ? 6.395 -17.794 -20.990 1.00 94.81 108 HIS A CA 1
ATOM 876 C C . HIS A 1 108 ? 6.414 -17.744 -22.531 1.00 94.81 108 HIS A C 1
ATOM 878 O O . HIS A 1 108 ? 7.113 -18.525 -23.168 1.00 94.81 108 HIS A O 1
ATOM 884 N N . ASP A 1 109 ? 5.618 -16.859 -23.126 1.00 96.56 109 ASP A N 1
ATOM 885 C CA . ASP A 1 109 ? 5.495 -16.596 -24.560 1.00 96.56 109 ASP A CA 1
ATOM 886 C C . ASP A 1 109 ? 6.423 -15.468 -25.045 1.00 96.56 109 ASP A C 1
ATOM 888 O O . ASP A 1 109 ? 6.418 -15.124 -26.226 1.00 96.56 109 ASP A O 1
ATOM 892 N N . GLY A 1 110 ? 7.224 -14.886 -24.147 1.00 96.25 110 GLY A N 1
ATOM 893 C CA . GLY A 1 110 ? 8.087 -13.747 -24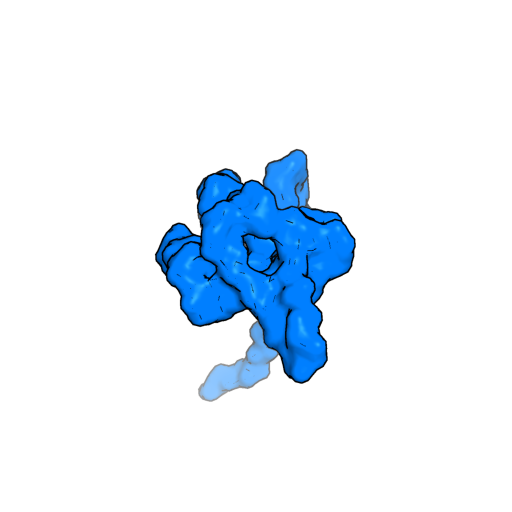.447 1.00 96.25 110 GLY A CA 1
ATOM 894 C C . GLY A 1 110 ? 7.371 -12.395 -24.432 1.00 96.25 110 GLY A C 1
ATOM 895 O O . GLY A 1 110 ? 8.018 -11.381 -24.697 1.00 96.25 110 GLY A O 1
ATOM 896 N N . ALA A 1 111 ? 6.074 -12.338 -24.105 1.00 95.44 111 ALA A N 1
ATOM 897 C CA . ALA A 1 111 ? 5.355 -11.076 -23.995 1.00 95.44 111 ALA A CA 1
ATOM 898 C C . ALA A 1 111 ? 5.810 -10.300 -22.752 1.00 95.44 111 ALA A C 1
ATOM 900 O O . ALA A 1 111 ? 5.802 -10.820 -21.636 1.00 95.44 111 ALA A O 1
ATOM 901 N N . GLU A 1 112 ? 6.197 -9.039 -22.940 1.00 95.88 112 GLU A N 1
ATOM 902 C CA . GLU A 1 112 ? 6.570 -8.141 -21.849 1.00 95.88 112 GLU A CA 1
ATOM 903 C C . GLU A 1 112 ? 5.348 -7.352 -21.359 1.00 95.88 112 GLU A C 1
ATOM 905 O O . GLU A 1 112 ? 4.621 -6.735 -22.141 1.00 95.88 112 GLU A O 1
ATOM 910 N N . THR A 1 113 ? 5.143 -7.360 -20.044 1.00 95.69 113 THR A N 1
ATOM 911 C CA . THR A 1 113 ? 4.144 -6.527 -19.359 1.00 95.69 113 THR A CA 1
ATOM 912 C C . THR A 1 113 ? 4.547 -5.051 -19.380 1.00 95.69 113 THR A C 1
ATOM 914 O O . THR A 1 113 ? 5.713 -4.699 -19.534 1.00 95.69 113 THR A O 1
ATOM 917 N N . LYS A 1 114 ? 3.587 -4.148 -19.208 1.00 94.44 114 LYS A N 1
ATOM 918 C CA . LYS A 1 114 ? 3.810 -2.693 -19.180 1.00 94.44 114 LYS A CA 1
ATOM 919 C C . LYS A 1 114 ? 3.556 -2.070 -17.813 1.00 94.44 114 LYS A C 1
ATOM 921 O O . LYS A 1 114 ? 3.902 -0.908 -17.617 1.00 94.44 114 LYS A O 1
ATOM 926 N N . ALA A 1 115 ? 2.963 -2.811 -16.878 1.00 93.12 115 ALA A N 1
ATOM 927 C CA . ALA A 1 115 ? 2.652 -2.340 -15.530 1.00 93.12 115 ALA A CA 1
ATOM 928 C C . ALA A 1 115 ? 2.986 -3.350 -14.420 1.00 93.12 115 ALA A C 1
ATOM 930 O O . ALA A 1 115 ? 2.514 -3.189 -13.294 1.00 93.12 115 ALA A O 1
ATOM 931 N N . GLN A 1 116 ? 3.775 -4.389 -14.714 1.00 94.50 116 GLN A N 1
ATOM 932 C CA . GLN A 1 116 ? 4.208 -5.375 -13.722 1.00 94.50 116 GLN A CA 1
ATOM 933 C C . GLN A 1 116 ? 5.731 -5.408 -13.639 1.00 94.50 116 GLN A C 1
ATOM 935 O O . GLN A 1 116 ? 6.421 -5.858 -14.552 1.00 94.50 116 GLN A O 1
ATOM 940 N N . ALA A 1 117 ? 6.269 -4.946 -12.518 1.00 95.31 117 ALA A N 1
ATOM 941 C CA . ALA A 1 117 ? 7.703 -4.862 -12.321 1.00 95.31 117 ALA A CA 1
ATOM 942 C C . ALA A 1 117 ? 8.332 -6.249 -12.132 1.00 95.31 117 ALA A C 1
ATOM 944 O O . ALA A 1 117 ? 7.787 -7.131 -11.457 1.00 95.31 117 ALA A O 1
ATOM 945 N N . CYS A 1 118 ? 9.520 -6.438 -12.704 1.00 95.81 118 CYS A N 1
ATOM 946 C CA . CYS A 1 118 ? 10.335 -7.621 -12.473 1.00 95.81 118 CYS A CA 1
ATOM 947 C C . CYS A 1 118 ? 10.922 -7.582 -11.047 1.00 95.81 118 CYS A C 1
ATOM 949 O O . CYS A 1 118 ? 11.663 -6.645 -10.732 1.00 95.81 118 CYS A O 1
ATOM 951 N N . PRO A 1 119 ? 10.713 -8.613 -10.204 1.00 95.12 119 PRO A N 1
ATOM 952 C CA . PRO A 1 119 ? 11.238 -8.625 -8.836 1.00 95.12 119 PRO A CA 1
ATOM 953 C C . PRO A 1 119 ? 12.775 -8.725 -8.770 1.00 95.12 119 PRO A C 1
ATOM 955 O O . PRO A 1 119 ? 13.397 -8.420 -7.752 1.00 95.12 119 PRO A O 1
ATOM 958 N N . LEU A 1 120 ? 13.415 -9.112 -9.880 1.00 96.44 120 LEU A N 1
ATOM 959 C CA . LEU A 1 120 ? 14.872 -9.119 -10.048 1.00 96.44 120 LEU A CA 1
ATOM 960 C C . LEU A 1 120 ? 15.417 -7.786 -10.596 1.00 96.44 120 LEU A C 1
ATOM 962 O O . LEU A 1 120 ? 16.617 -7.660 -10.846 1.00 96.44 120 LEU A O 1
ATOM 966 N N . CYS A 1 121 ? 14.570 -6.789 -10.860 1.00 97.12 121 CYS A N 1
ATOM 967 C CA . CYS A 1 121 ? 15.021 -5.472 -11.293 1.00 97.12 121 CYS A CA 1
ATOM 968 C C . CYS A 1 121 ? 15.604 -4.689 -10.110 1.00 97.12 121 CYS A C 1
ATOM 970 O O . CYS A 1 121 ? 14.941 -4.519 -9.090 1.00 97.12 121 CYS A O 1
ATOM 972 N N . ALA A 1 122 ? 16.822 -4.158 -10.261 1.00 97.00 122 ALA A N 1
ATOM 973 C CA . ALA A 1 122 ? 17.453 -3.328 -9.236 1.00 97.00 122 ALA A CA 1
ATOM 974 C C . ALA A 1 122 ? 16.638 -2.060 -8.927 1.00 97.00 122 ALA A C 1
ATOM 976 O O . ALA A 1 122 ? 16.499 -1.705 -7.761 1.00 97.00 122 ALA A O 1
ATOM 977 N N . VAL A 1 123 ? 16.038 -1.433 -9.948 1.00 95.38 123 VAL A N 1
ATOM 978 C CA . VAL A 1 123 ? 15.172 -0.256 -9.774 1.00 95.38 123 VAL A CA 1
ATOM 979 C C . VAL A 1 123 ? 13.937 -0.613 -8.951 1.00 95.38 123 VAL A C 1
ATOM 981 O O . VAL A 1 123 ? 13.641 0.077 -7.986 1.00 95.38 123 VAL A O 1
ATOM 984 N N . TRP A 1 124 ? 13.254 -1.722 -9.256 1.00 94.88 124 TRP A N 1
ATOM 985 C CA . TRP A 1 124 ? 12.110 -2.162 -8.449 1.00 94.88 124 TRP A CA 1
ATOM 986 C C . TRP A 1 124 ? 12.508 -2.510 -7.015 1.00 94.88 124 TRP A C 1
ATOM 9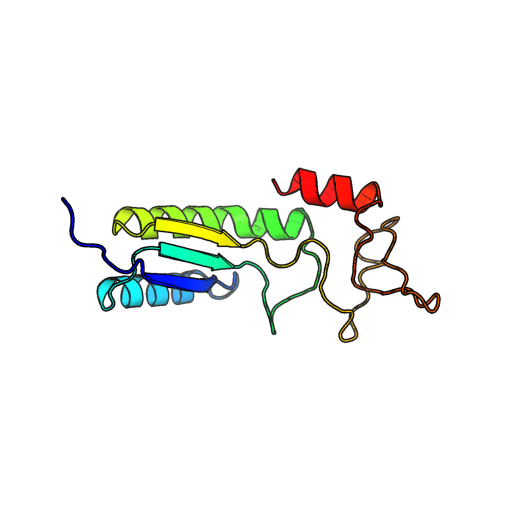88 O O . TRP A 1 124 ? 11.838 -2.078 -6.083 1.00 94.88 124 TRP A O 1
ATOM 998 N N . ARG A 1 125 ? 13.622 -3.229 -6.824 1.00 94.94 125 ARG A N 1
ATOM 999 C CA . ARG A 1 125 ? 14.138 -3.556 -5.487 1.00 94.94 125 ARG A CA 1
ATOM 1000 C C . ARG A 1 125 ? 14.417 -2.295 -4.674 1.00 94.94 125 ARG A C 1
ATOM 1002 O O . ARG A 1 125 ? 13.999 -2.228 -3.527 1.00 94.94 125 ARG A O 1
ATOM 1009 N N . PHE A 1 126 ? 15.064 -1.298 -5.278 1.00 94.19 126 PHE A N 1
ATOM 1010 C CA . PHE A 1 126 ? 15.286 0.001 -4.647 1.00 94.19 126 PHE A CA 1
ATOM 1011 C C . PHE A 1 126 ? 13.960 0.663 -4.253 1.00 94.19 126 PHE A C 1
ATOM 1013 O O . PHE A 1 126 ? 13.807 1.071 -3.101 1.00 94.19 126 PHE A O 1
ATOM 1020 N N . GLN A 1 127 ? 12.991 0.704 -5.175 1.00 91.06 127 GLN A N 1
ATOM 1021 C CA . GLN A 1 127 ? 11.663 1.273 -4.931 1.00 91.06 127 GLN A CA 1
ATOM 1022 C C . GLN A 1 127 ? 10.985 0.596 -3.735 1.00 91.06 127 GLN A C 1
ATOM 1024 O O . GLN A 1 127 ? 10.695 1.273 -2.758 1.00 91.06 127 GLN A O 1
ATOM 1029 N N . ILE A 1 128 ? 10.810 -0.732 -3.742 1.00 90.38 128 ILE A N 1
ATOM 1030 C CA . ILE A 1 128 ? 10.099 -1.433 -2.660 1.00 90.38 128 ILE A CA 1
ATOM 1031 C C . ILE A 1 128 ? 10.801 -1.305 -1.304 1.00 90.38 128 ILE A C 1
ATOM 1033 O O . ILE A 1 128 ? 10.131 -1.096 -0.299 1.00 90.38 128 ILE A O 1
ATOM 1037 N N . THR A 1 129 ? 12.136 -1.350 -1.259 1.00 91.62 129 THR A N 1
ATOM 1038 C CA . THR A 1 129 ? 12.877 -1.148 0.001 1.00 91.62 129 THR A CA 1
ATOM 1039 C C . THR A 1 129 ? 12.821 0.289 0.508 1.00 91.62 129 THR A C 1
ATOM 1041 O O . THR A 1 129 ? 13.046 0.514 1.686 1.00 91.62 129 THR A O 1
ATOM 1044 N N . SER A 1 130 ? 12.515 1.257 -0.359 1.00 89.69 130 SER A N 1
ATOM 1045 C CA . SER A 1 130 ? 12.321 2.657 0.039 1.00 89.69 130 SER A CA 1
ATOM 1046 C C . SER A 1 130 ? 10.915 2.929 0.589 1.00 89.69 130 SER A C 1
ATOM 1048 O O . SER A 1 130 ? 10.663 4.024 1.089 1.00 89.69 130 SER A O 1
ATOM 1050 N N . LEU A 1 131 ? 9.995 1.965 0.454 1.00 81.69 131 LEU A N 1
ATOM 1051 C CA . LEU A 1 131 ? 8.616 2.044 0.944 1.00 81.69 131 LEU A CA 1
ATOM 1052 C C . LEU A 1 131 ? 8.400 1.305 2.278 1.00 81.69 131 LEU A C 1
ATOM 1054 O O . LEU A 1 131 ? 7.316 1.428 2.848 1.00 81.69 131 LEU A O 1
ATOM 1058 N N . MET A 1 132 ? 9.382 0.517 2.731 1.00 64.56 132 MET A N 1
ATOM 1059 C CA . MET A 1 132 ? 9.372 -0.247 3.990 1.00 64.56 132 MET A CA 1
ATOM 1060 C C . MET A 1 132 ? 10.133 0.501 5.082 1.00 64.56 132 MET A C 1
ATOM 1062 O O . MET A 1 132 ? 9.661 0.453 6.238 1.00 64.56 132 MET A O 1
#

Sequence (132 aa):
MSTPRAHYALRRTLVSWKFDEALEELLRFCREATVDEVILKCDTEEFSHGIPTIEWVRGYQPLLVQARDALRGMGVEYSLNPWVTQGHIDRGRDIRNVFPGMRMQVGHDGAETKAQACPLCAVWRFQITSLM

Radius of gyration: 17.77 Å; chains: 1; bounding box: 39×35×54 Å